Protein AF-A0A645F689-F1 (afdb_monomer_lite)

Foldseek 3Di:
DPDPPDDPQNVQVCCCPVVVFQFQRDDPQNLLQCCQLVVDPVPDDRVRSRVSLSVVDDSVCRSVVNVVSVVCSVPAVDPPPHVLVPDPCNVSGPNNVVVD

Organism: NCBI:txid1076179

Radius of gyration: 14.36 Å; chains: 1; bounding box: 40×28×39 Å

Sequence (100 aa):
MSLAGVGNKTANVIRAEVFKIPEIPVDTHIERISKRLALVRKECNVGEIEKQLKKMIPDDIKIRTHHQMIRFGRYICKAKNPQCKDCQLKLICSFYKKSI

pLDDT: mean 89.03, std 6.75, range [55.59, 94.88]

Secondary structure (DSSP, 8-state):
--STT--HHHHHHHHHHTT--------HHHHHHHHHTTSS-TT--HHHHHHHHHHHS-TTTHHHHHHHHHHHHHHTS-SSS---TT-TTTTT-HHHHT--

Structure (mmCIF, N/CA/C/O backbone):
data_AF-A0A645F689-F1
#
_entry.id   AF-A0A645F689-F1
#
loop_
_atom_site.group_PDB
_atom_site.id
_atom_site.type_symbol
_atom_site.label_atom_id
_atom_site.label_alt_id
_atom_site.label_comp_id
_atom_site.label_asym_id
_atom_site.label_entity_id
_atom_site.label_seq_id
_atom_site.pdbx_PDB_ins_code
_atom_site.Cartn_x
_atom_site.Cartn_y
_atom_site.Cartn_z
_atom_site.occupancy
_atom_site.B_iso_or_equiv
_atom_site.auth_seq_id
_atom_site.auth_comp_id
_atom_site.auth_asym_id
_atom_site.auth_atom_id
_atom_site.pdbx_PDB_model_num
ATOM 1 N N . MET A 1 1 ? 21.062 6.834 -9.162 1.00 55.59 1 MET A N 1
ATOM 2 C CA . MET A 1 1 ? 20.030 7.759 -9.677 1.00 55.59 1 MET A CA 1
ATOM 3 C C . MET A 1 1 ? 20.717 9.039 -10.097 1.00 55.59 1 MET A C 1
ATOM 5 O O . MET A 1 1 ? 21.474 9.557 -9.292 1.00 55.59 1 MET A O 1
ATOM 9 N N . SER A 1 2 ? 20.529 9.476 -11.342 1.00 79.44 2 SER A N 1
ATOM 10 C CA . SER A 1 2 ? 21.330 10.536 -11.980 1.00 79.44 2 SER A CA 1
ATOM 11 C C . SER A 1 2 ? 20.543 11.807 -12.329 1.00 79.44 2 SER A C 1
ATOM 13 O O . SER A 1 2 ? 21.156 12.824 -12.630 1.00 79.44 2 SER A O 1
ATOM 15 N N . LEU A 1 3 ? 19.205 11.776 -12.285 1.00 80.62 3 LEU A N 1
ATOM 16 C CA . LEU A 1 3 ? 18.350 12.914 -12.644 1.00 80.62 3 LEU A CA 1
ATOM 17 C C . LEU A 1 3 ? 17.987 13.748 -11.408 1.00 80.62 3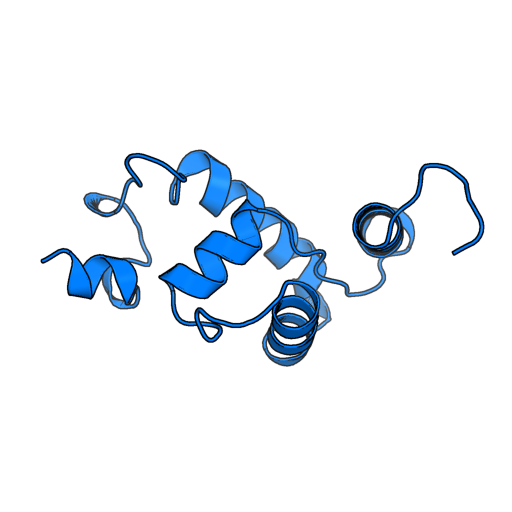 LEU A C 1
ATOM 19 O O . LEU A 1 3 ? 17.394 13.231 -10.457 1.00 80.62 3 LEU A O 1
ATOM 23 N N . ALA A 1 4 ? 18.302 15.045 -11.436 1.00 80.38 4 ALA A N 1
ATOM 24 C CA . ALA A 1 4 ? 17.921 15.980 -10.381 1.00 80.38 4 ALA A CA 1
ATOM 25 C C . ALA A 1 4 ? 16.386 16.067 -10.260 1.00 80.38 4 ALA A C 1
ATOM 27 O O . ALA A 1 4 ? 15.682 16.214 -11.256 1.00 80.38 4 ALA A O 1
ATOM 28 N N . GLY A 1 5 ? 15.860 15.940 -9.037 1.00 80.75 5 GLY A N 1
ATOM 29 C CA . GLY A 1 5 ? 14.415 15.945 -8.761 1.00 80.75 5 GLY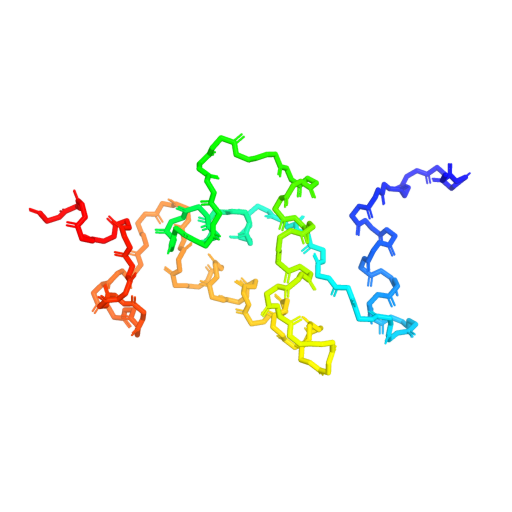 A CA 1
ATOM 30 C C . GLY A 1 5 ? 13.717 14.579 -8.860 1.00 80.75 5 GLY A C 1
ATOM 31 O O . GLY A 1 5 ? 12.549 14.467 -8.489 1.00 80.75 5 GLY A O 1
ATOM 32 N N . VAL A 1 6 ? 14.415 13.516 -9.284 1.00 84.25 6 VAL A N 1
ATOM 33 C CA . VAL A 1 6 ? 13.852 12.158 -9.373 1.00 84.25 6 VAL A CA 1
ATOM 34 C C . VAL A 1 6 ? 14.391 11.283 -8.241 1.00 84.25 6 VAL A C 1
ATOM 36 O O . VAL A 1 6 ? 15.509 10.778 -8.296 1.00 84.25 6 VAL A O 1
ATOM 39 N N . GLY A 1 7 ? 13.570 11.076 -7.209 1.00 82.88 7 GLY A N 1
ATOM 40 C CA . GLY A 1 7 ? 13.861 10.123 -6.134 1.00 82.88 7 GLY A CA 1
ATOM 41 C C . GLY A 1 7 ? 13.424 8.685 -6.449 1.00 82.88 7 GLY A C 1
ATOM 42 O O . GLY A 1 7 ? 12.728 8.432 -7.436 1.00 82.88 7 GLY A O 1
ATOM 43 N N . ASN A 1 8 ? 13.755 7.754 -5.542 1.00 79.19 8 ASN A N 1
ATOM 44 C CA . ASN A 1 8 ? 13.390 6.324 -5.605 1.00 79.19 8 ASN A CA 1
ATOM 45 C C . ASN A 1 8 ? 11.916 6.088 -5.951 1.00 79.19 8 ASN A C 1
ATOM 47 O O . ASN A 1 8 ? 11.599 5.321 -6.856 1.00 79.19 8 ASN A O 1
ATOM 51 N N . LYS A 1 9 ? 11.011 6.820 -5.297 1.00 76.62 9 LYS A N 1
ATOM 52 C CA . LYS A 1 9 ? 9.572 6.709 -5.550 1.00 76.62 9 LYS A CA 1
ATOM 53 C C . LYS A 1 9 ? 9.204 7.086 -6.987 1.00 76.62 9 LYS A C 1
ATOM 55 O O . LYS A 1 9 ? 8.498 6.333 -7.648 1.00 76.62 9 LYS A O 1
ATOM 60 N N . THR A 1 10 ? 9.667 8.243 -7.461 1.00 82.50 10 THR A N 1
ATOM 61 C CA . THR A 1 10 ? 9.331 8.755 -8.797 1.00 82.50 10 THR A CA 1
ATOM 62 C C . THR A 1 10 ? 9.851 7.822 -9.886 1.00 82.50 10 THR A C 1
ATOM 64 O O . THR A 1 10 ? 9.114 7.508 -10.816 1.00 82.50 10 THR A O 1
ATOM 67 N N . ALA A 1 11 ? 11.076 7.306 -9.742 1.00 84.62 11 ALA A N 1
ATOM 68 C CA . ALA A 1 11 ? 11.614 6.340 -10.695 1.00 84.62 11 ALA A CA 1
ATOM 69 C C . ALA A 1 11 ? 10.801 5.038 -10.717 1.00 84.62 11 ALA A C 1
ATOM 71 O O . ALA A 1 11 ? 10.475 4.547 -11.794 1.00 84.62 11 ALA A O 1
ATOM 72 N N . ASN A 1 12 ? 10.426 4.507 -9.549 1.00 81.56 12 ASN A N 1
ATOM 73 C CA . ASN A 1 12 ? 9.655 3.266 -9.468 1.00 81.56 12 ASN A CA 1
ATOM 74 C C . ASN A 1 12 ? 8.243 3.433 -10.054 1.00 81.56 12 ASN A C 1
ATOM 76 O O . ASN A 1 12 ? 7.740 2.526 -10.711 1.00 81.56 12 ASN A O 1
ATOM 80 N N . VAL A 1 13 ? 7.620 4.608 -9.895 1.00 82.94 13 VAL A N 1
ATOM 81 C CA . VAL A 1 13 ? 6.338 4.925 -10.551 1.00 82.94 13 VAL A CA 1
ATOM 82 C C . VAL A 1 13 ? 6.483 4.919 -12.073 1.00 82.94 13 VAL A C 1
ATOM 84 O O . VAL A 1 13 ? 5.673 4.299 -12.751 1.00 82.94 13 VAL A O 1
ATOM 87 N N . ILE A 1 14 ? 7.526 5.546 -12.625 1.00 86.44 14 ILE A N 1
ATOM 88 C CA . ILE A 1 14 ? 7.761 5.546 -14.079 1.00 86.44 14 ILE A CA 1
ATOM 89 C C . ILE A 1 14 ? 8.025 4.121 -14.587 1.00 86.44 14 ILE A C 1
ATOM 91 O O . ILE A 1 14 ? 7.484 3.716 -15.615 1.00 86.44 14 ILE A O 1
ATOM 95 N N . ARG A 1 15 ? 8.821 3.333 -13.855 1.00 84.62 15 ARG A N 1
ATOM 96 C CA . ARG A 1 15 ? 9.102 1.927 -14.185 1.00 84.62 15 ARG A CA 1
ATOM 97 C C . ARG A 1 15 ? 7.831 1.081 -14.219 1.00 84.62 15 ARG A C 1
ATOM 99 O O . ARG A 1 15 ? 7.666 0.293 -15.146 1.00 84.62 15 ARG A O 1
ATOM 106 N N . ALA A 1 16 ? 6.929 1.280 -13.264 1.00 83.31 16 ALA A N 1
ATOM 107 C CA . ALA A 1 16 ? 5.643 0.596 -13.228 1.00 83.31 16 ALA A CA 1
ATOM 108 C C . ALA A 1 16 ? 4.694 1.063 -14.343 1.00 83.31 16 ALA A C 1
ATOM 110 O O . ALA A 1 16 ? 4.195 0.252 -15.119 1.00 83.31 16 ALA A O 1
ATOM 111 N N . GLU A 1 17 ? 4.460 2.369 -14.464 1.00 85.94 17 GLU A N 1
ATOM 112 C CA . GLU A 1 17 ? 3.409 2.895 -15.340 1.00 85.94 17 GLU A CA 1
ATOM 113 C C . GLU A 1 17 ? 3.805 2.937 -16.813 1.00 85.94 17 GLU A C 1
ATOM 115 O O . GLU A 1 17 ? 3.004 2.560 -17.671 1.00 85.94 17 GLU A O 1
ATOM 120 N N . VAL A 1 18 ? 5.030 3.371 -17.112 1.00 87.75 18 VAL A N 1
ATOM 121 C CA . VAL A 1 18 ? 5.505 3.560 -18.489 1.00 87.75 18 VAL A CA 1
ATOM 122 C C . VAL A 1 18 ? 6.130 2.275 -19.014 1.00 87.75 18 VAL A C 1
ATOM 124 O O . VAL A 1 18 ? 5.755 1.799 -20.080 1.00 87.75 18 VAL A O 1
ATOM 127 N N . PHE A 1 19 ? 7.042 1.678 -18.243 1.00 87.69 19 PHE A N 1
ATOM 128 C CA . PHE A 1 19 ? 7.802 0.500 -18.677 1.00 87.69 19 PHE A CA 1
ATOM 129 C C . PHE A 1 19 ? 7.147 -0.838 -18.313 1.00 87.69 19 PHE A C 1
ATOM 131 O O . PHE A 1 19 ? 7.692 -1.886 -18.646 1.00 87.69 19 PHE A O 1
ATOM 138 N N . LYS A 1 20 ? 5.991 -0.816 -17.631 1.00 85.62 20 LYS A N 1
ATOM 139 C CA . LYS A 1 20 ? 5.237 -2.012 -17.210 1.00 85.62 20 LYS A CA 1
ATOM 140 C C . LYS A 1 20 ? 6.068 -3.016 -16.404 1.00 85.62 20 LYS A C 1
ATOM 142 O O . LYS A 1 20 ? 5.779 -4.209 -16.392 1.00 85.62 20 LYS A O 1
ATOM 147 N N . ILE A 1 21 ? 7.079 -2.526 -15.691 1.00 87.62 21 ILE A N 1
ATOM 148 C CA . ILE A 1 21 ? 7.894 -3.340 -14.792 1.00 87.62 21 ILE A CA 1
ATOM 149 C C . ILE A 1 21 ? 7.068 -3.608 -13.525 1.00 87.62 21 ILE A C 1
ATOM 151 O O . ILE A 1 21 ? 6.525 -2.660 -12.955 1.00 87.62 21 ILE A O 1
ATOM 155 N N . PRO A 1 22 ? 6.971 -4.862 -13.051 1.00 86.31 22 PRO A N 1
ATOM 156 C CA . PRO A 1 22 ? 6.121 -5.236 -11.923 1.00 86.31 22 PRO A CA 1
ATOM 157 C C . PRO A 1 22 ? 6.689 -4.715 -10.591 1.00 86.31 22 PRO A C 1
ATOM 159 O O . PRO A 1 22 ? 7.329 -5.423 -9.809 1.00 86.31 22 PRO A O 1
ATOM 162 N N . GLU A 1 23 ? 6.450 -3.435 -10.318 1.00 85.94 23 GLU A N 1
ATOM 163 C CA . GLU A 1 23 ? 6.840 -2.749 -9.090 1.00 85.94 23 GLU A CA 1
ATOM 164 C C . GLU A 1 23 ? 5.621 -2.277 -8.294 1.00 85.94 23 GLU A C 1
ATOM 166 O O . GLU A 1 23 ? 4.547 -2.033 -8.839 1.00 85.94 23 GLU A O 1
ATOM 171 N N . ILE A 1 24 ? 5.802 -2.129 -6.979 1.00 88.50 24 ILE A N 1
ATOM 172 C CA . ILE A 1 24 ? 4.805 -1.538 -6.086 1.00 88.50 24 ILE A CA 1
ATOM 173 C C . ILE A 1 24 ? 5.445 -0.387 -5.303 1.00 88.50 24 ILE A C 1
ATOM 175 O O . ILE A 1 24 ? 5.970 -0.589 -4.209 1.00 88.50 24 ILE A O 1
ATOM 179 N N . PRO A 1 25 ? 5.454 0.833 -5.866 1.00 87.56 25 PRO A N 1
ATOM 180 C CA . PRO A 1 25 ? 5.968 1.998 -5.161 1.00 87.56 25 PRO A CA 1
ATOM 181 C C . PRO A 1 25 ? 5.202 2.199 -3.852 1.00 87.56 25 PRO A C 1
ATOM 183 O O . PRO A 1 25 ? 3.972 2.236 -3.845 1.00 87.56 25 PRO A O 1
ATOM 186 N N . VAL A 1 26 ? 5.910 2.335 -2.735 1.00 89.44 26 VAL A N 1
ATOM 187 C CA . VAL A 1 26 ? 5.271 2.577 -1.438 1.00 89.44 26 VAL A CA 1
ATOM 188 C C . VAL A 1 26 ? 5.101 4.081 -1.231 1.00 89.44 26 VAL A C 1
ATOM 190 O O . VAL A 1 26 ? 6.051 4.859 -1.317 1.00 89.44 26 VAL A O 1
ATOM 193 N N . ASP A 1 27 ? 3.869 4.504 -0.963 1.00 88.44 27 ASP A N 1
ATOM 194 C CA . ASP A 1 27 ? 3.529 5.863 -0.550 1.00 88.44 27 ASP A CA 1
ATOM 195 C C . ASP A 1 27 ? 2.954 5.883 0.878 1.00 88.44 27 ASP A C 1
ATOM 197 O O . ASP A 1 27 ? 2.849 4.855 1.549 1.00 88.44 27 ASP A O 1
ATOM 201 N N . THR A 1 28 ? 2.539 7.061 1.348 1.00 91.44 28 THR A N 1
ATOM 202 C CA . THR A 1 28 ? 1.980 7.230 2.699 1.00 91.44 28 THR A CA 1
ATOM 203 C C . THR A 1 28 ? 0.643 6.505 2.896 1.00 91.44 28 THR A C 1
ATOM 205 O O . THR A 1 28 ? 0.227 6.262 4.032 1.00 91.44 28 THR A O 1
ATOM 208 N N . HIS A 1 29 ? -0.075 6.174 1.818 1.00 93.81 29 HIS A N 1
ATOM 209 C CA . HIS A 1 29 ? -1.300 5.384 1.878 1.00 93.81 29 HIS A CA 1
ATOM 210 C C . HIS A 1 29 ? -0.971 3.900 2.033 1.00 93.81 29 HIS A C 1
ATOM 212 O O . HIS A 1 29 ? -1.463 3.269 2.969 1.00 93.81 29 HIS A O 1
ATOM 218 N N . ILE A 1 30 ? -0.114 3.369 1.163 1.00 93.62 30 ILE A N 1
ATOM 219 C CA . ILE A 1 30 ? 0.313 1.969 1.141 1.00 93.62 30 ILE A CA 1
ATOM 220 C C . ILE A 1 30 ? 1.046 1.616 2.430 1.00 93.62 30 ILE A C 1
ATOM 222 O O . ILE A 1 30 ? 0.732 0.590 3.033 1.00 93.62 30 ILE A O 1
ATOM 226 N N . GLU A 1 31 ? 1.945 2.476 2.911 1.00 94.81 31 GLU A N 1
ATOM 227 C CA . GLU A 1 31 ? 2.625 2.285 4.194 1.00 94.81 31 GLU A CA 1
ATOM 228 C C . GLU A 1 31 ? 1.609 2.146 5.337 1.00 94.81 31 GLU A C 1
ATOM 230 O O . GLU A 1 31 ? 1.627 1.171 6.094 1.00 94.81 31 GLU A O 1
ATOM 235 N N . ARG A 1 32 ? 0.669 3.093 5.437 1.00 94.69 32 ARG A N 1
ATOM 236 C CA . ARG A 1 32 ? -0.359 3.093 6.483 1.00 94.69 32 ARG A CA 1
ATOM 237 C C . ARG A 1 32 ? -1.241 1.850 6.419 1.00 94.69 32 ARG A C 1
ATOM 239 O O . ARG A 1 32 ? -1.517 1.253 7.457 1.00 94.69 32 ARG A O 1
ATOM 246 N N . ILE A 1 33 ? -1.709 1.478 5.228 1.00 94.88 33 ILE A N 1
ATOM 247 C CA . ILE A 1 33 ? -2.543 0.286 5.029 1.00 94.88 33 ILE A CA 1
ATOM 248 C C . ILE A 1 33 ? -1.777 -0.960 5.457 1.00 94.88 33 ILE A C 1
ATOM 250 O O . ILE A 1 33 ? -2.307 -1.748 6.237 1.00 94.88 33 ILE A O 1
ATOM 254 N N . SER A 1 34 ? -0.531 -1.103 5.004 1.00 94.88 34 SER A N 1
ATOM 255 C CA . SER A 1 34 ? 0.302 -2.274 5.286 1.00 94.88 34 SER A CA 1
ATOM 256 C C . SER A 1 34 ? 0.511 -2.456 6.788 1.00 94.88 34 SER A C 1
ATOM 258 O O . SER A 1 34 ? 0.334 -3.558 7.305 1.00 94.88 34 SER A O 1
ATOM 260 N N . LYS A 1 35 ? 0.781 -1.362 7.512 1.00 94.00 35 LYS A N 1
ATOM 261 C CA . LYS A 1 35 ? 0.922 -1.377 8.976 1.00 94.00 35 LYS A CA 1
ATOM 262 C C . LYS A 1 35 ? -0.409 -1.639 9.699 1.00 94.00 35 LYS A C 1
ATOM 264 O O . LYS A 1 35 ? -0.432 -2.361 10.692 1.00 94.00 35 LYS A O 1
ATOM 269 N N . ARG A 1 36 ? -1.536 -1.086 9.226 1.00 93.56 36 ARG A N 1
ATOM 270 C CA . ARG A 1 36 ? -2.867 -1.270 9.854 1.00 93.56 36 ARG A CA 1
ATOM 271 C C . ARG A 1 36 ? -3.444 -2.671 9.661 1.00 93.56 36 ARG A C 1
ATOM 273 O O . ARG A 1 36 ? -4.033 -3.218 10.592 1.00 93.56 36 ARG A O 1
ATOM 280 N N . LEU A 1 37 ? -3.277 -3.239 8.470 1.00 92.56 37 LEU A N 1
ATOM 281 C CA . LEU A 1 37 ? -3.693 -4.605 8.152 1.00 92.56 37 LEU A CA 1
ATOM 282 C C . LEU A 1 37 ? -2.714 -5.659 8.689 1.00 92.56 37 LEU A C 1
ATOM 284 O O . LEU A 1 37 ? -2.990 -6.844 8.559 1.00 92.56 37 LEU A O 1
ATOM 288 N N . ALA A 1 38 ? -1.606 -5.239 9.312 1.00 92.88 38 ALA A N 1
ATOM 289 C CA . ALA A 1 38 ? -0.535 -6.118 9.777 1.00 92.88 38 ALA A CA 1
ATOM 290 C C . ALA A 1 38 ? 0.066 -6.995 8.659 1.00 92.88 38 ALA A C 1
ATOM 292 O O . ALA A 1 38 ? 0.500 -8.113 8.915 1.00 92.88 38 ALA A O 1
ATOM 293 N N . LEU A 1 39 ? 0.120 -6.471 7.427 1.00 91.12 39 LEU A N 1
ATOM 294 C CA . LEU A 1 39 ? 0.860 -7.098 6.322 1.00 91.12 39 LEU A CA 1
ATOM 295 C C . LEU A 1 39 ? 2.371 -7.040 6.569 1.00 91.12 39 LEU A C 1
ATOM 297 O O . LEU A 1 39 ? 3.119 -7.898 6.123 1.00 91.12 39 LEU A O 1
ATOM 301 N N . VAL A 1 40 ? 2.807 -6.004 7.282 1.00 93.75 40 VAL A N 1
ATOM 302 C CA . VAL A 1 40 ? 4.201 -5.736 7.640 1.00 93.75 40 VAL A CA 1
ATOM 303 C C . VAL A 1 40 ? 4.273 -5.345 9.114 1.00 93.75 40 VAL A C 1
ATOM 305 O O . VAL A 1 40 ? 3.272 -4.921 9.707 1.00 93.75 40 VAL A O 1
ATOM 308 N N . ARG A 1 41 ? 5.461 -5.457 9.716 1.00 91.31 41 ARG A N 1
ATOM 309 C CA . ARG A 1 41 ? 5.692 -4.996 11.094 1.00 91.31 41 ARG A CA 1
ATOM 310 C C . ARG A 1 41 ? 5.583 -3.469 11.169 1.00 91.31 41 ARG A C 1
ATOM 312 O O . ARG A 1 41 ? 5.851 -2.768 10.191 1.00 91.31 41 ARG A O 1
ATOM 319 N N . LYS A 1 42 ? 5.168 -2.931 12.319 1.00 89.88 42 LYS A N 1
ATOM 320 C CA . LYS A 1 42 ? 4.929 -1.481 12.470 1.00 89.88 42 LYS A CA 1
ATOM 321 C C . LYS A 1 42 ? 6.221 -0.670 12.368 1.00 89.88 42 LYS A C 1
ATOM 323 O O . LYS A 1 42 ? 6.185 0.474 11.916 1.00 89.88 42 LYS A O 1
ATOM 328 N N . GLU A 1 43 ? 7.328 -1.290 12.750 1.00 91.75 43 GLU A N 1
ATOM 329 C CA . GLU A 1 43 ? 8.679 -0.739 12.800 1.00 91.75 43 GLU A CA 1
ATOM 330 C C . GLU A 1 43 ? 9.349 -0.730 11.420 1.00 91.75 43 GLU A C 1
ATOM 332 O O . GLU A 1 43 ? 10.365 -0.064 11.244 1.00 91.75 43 GLU A O 1
ATOM 337 N N . CYS A 1 44 ? 8.780 -1.432 10.428 1.00 91.12 44 CYS A N 1
ATOM 338 C CA . CYS A 1 44 ? 9.370 -1.504 9.098 1.00 91.12 44 CYS A CA 1
ATOM 339 C C . CYS A 1 44 ? 9.446 -0.125 8.433 1.00 91.12 44 CYS A C 1
ATOM 341 O O . CYS A 1 44 ? 8.478 0.652 8.423 1.00 91.12 44 CYS A O 1
ATOM 343 N N . ASN A 1 45 ? 10.606 0.141 7.832 1.00 92.81 45 ASN A N 1
ATOM 344 C CA . ASN A 1 45 ? 10.833 1.309 6.987 1.00 92.81 45 ASN A CA 1
ATOM 345 C C . ASN A 1 45 ? 10.251 1.097 5.576 1.00 92.81 45 ASN A C 1
ATOM 347 O O . ASN A 1 45 ? 9.885 -0.011 5.186 1.00 92.81 45 ASN A O 1
ATOM 351 N N . VAL A 1 46 ? 10.179 2.168 4.784 1.00 89.94 46 VAL A N 1
ATOM 352 C CA . VAL A 1 46 ? 9.581 2.147 3.436 1.00 89.94 46 VAL A CA 1
ATOM 353 C C . VAL A 1 46 ? 10.226 1.094 2.521 1.00 89.94 46 VAL A C 1
ATOM 355 O O . VAL A 1 46 ? 9.511 0.389 1.812 1.00 89.94 46 VAL A O 1
ATOM 358 N N . GLY A 1 47 ? 11.554 0.941 2.567 1.00 89.81 47 GLY A N 1
ATOM 359 C CA . GLY A 1 47 ? 12.275 -0.028 1.735 1.00 89.81 47 GLY A CA 1
ATOM 360 C C . GLY A 1 47 ? 11.988 -1.483 2.119 1.00 89.81 47 GLY A C 1
ATOM 361 O O . GLY A 1 47 ? 11.820 -2.341 1.253 1.00 89.81 47 GLY A O 1
ATOM 362 N N . GLU A 1 48 ? 11.869 -1.767 3.415 1.00 92.75 48 GLU A N 1
ATOM 363 C CA . GLU A 1 48 ? 11.470 -3.082 3.922 1.00 92.75 48 GLU A CA 1
ATOM 364 C C . GLU A 1 48 ? 10.035 -3.429 3.533 1.00 92.75 48 GLU A C 1
ATOM 366 O O . GLU A 1 48 ? 9.773 -4.553 3.103 1.00 92.75 48 GLU A O 1
ATOM 371 N N . ILE A 1 49 ? 9.123 -2.459 3.634 1.00 93.19 49 ILE A N 1
ATOM 372 C CA . ILE A 1 49 ? 7.724 -2.625 3.226 1.00 93.19 49 ILE A CA 1
ATOM 373 C C . ILE A 1 49 ? 7.654 -2.927 1.732 1.00 93.19 49 ILE A C 1
ATOM 375 O O . ILE A 1 49 ? 6.992 -3.883 1.338 1.00 93.19 49 ILE A O 1
ATOM 379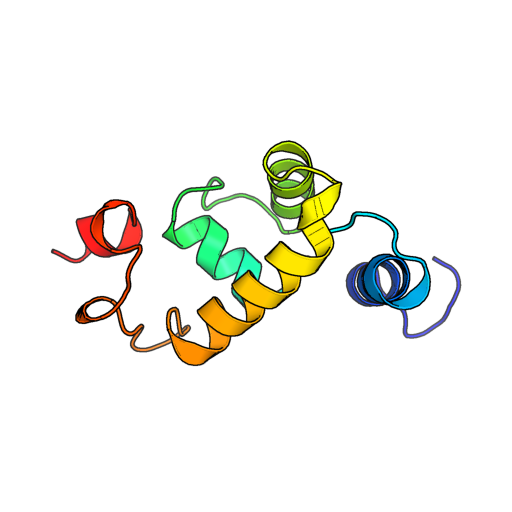 N N . GLU A 1 50 ? 8.377 -2.172 0.902 1.00 91.31 50 GLU A N 1
ATOM 380 C CA . GLU A 1 50 ? 8.426 -2.411 -0.541 1.00 91.31 50 GLU A CA 1
ATOM 381 C C . GLU A 1 50 ? 8.936 -3.823 -0.854 1.00 91.31 50 GLU A C 1
ATOM 383 O O . GLU A 1 50 ? 8.322 -4.550 -1.635 1.00 91.31 50 GLU A O 1
ATOM 388 N N . LYS A 1 51 ? 10.019 -4.256 -0.197 1.00 91.75 51 LYS A N 1
ATOM 389 C CA . LYS A 1 51 ? 10.589 -5.598 -0.378 1.00 91.75 51 LYS A CA 1
ATOM 390 C C . LYS A 1 51 ? 9.620 -6.705 0.044 1.00 91.75 51 LYS A C 1
ATOM 392 O O . LYS A 1 51 ? 9.554 -7.731 -0.629 1.00 91.75 51 LYS A O 1
ATOM 397 N N . GLN A 1 52 ? 8.887 -6.524 1.141 1.00 93.75 52 GLN A N 1
ATOM 398 C CA . GLN A 1 52 ? 7.906 -7.505 1.614 1.00 93.75 52 GLN A CA 1
ATOM 399 C C . GLN A 1 52 ? 6.691 -7.569 0.683 1.00 93.75 52 GLN A C 1
ATOM 401 O O . GLN A 1 52 ? 6.326 -8.656 0.240 1.00 93.75 52 GLN A O 1
ATOM 406 N N . LEU A 1 53 ? 6.128 -6.423 0.292 1.00 92.19 53 LEU A N 1
ATOM 407 C CA . LEU A 1 53 ? 4.996 -6.368 -0.635 1.00 92.19 53 LEU A CA 1
ATOM 408 C C . LEU A 1 53 ? 5.352 -6.942 -2.012 1.00 92.19 53 LEU A C 1
ATOM 410 O O . LEU A 1 53 ? 4.566 -7.705 -2.570 1.00 92.19 53 LEU A O 1
ATOM 414 N N . LYS A 1 54 ? 6.560 -6.665 -2.530 1.00 91.06 54 LYS A N 1
ATOM 415 C CA . LYS A 1 54 ? 7.061 -7.264 -3.780 1.00 91.06 54 LYS A CA 1
ATOM 416 C C . LYS A 1 54 ? 7.145 -8.795 -3.719 1.00 91.06 54 LYS A C 1
ATOM 418 O O . LYS A 1 54 ? 7.081 -9.415 -4.773 1.00 91.06 54 LYS A O 1
ATOM 423 N N . LYS A 1 55 ? 7.312 -9.396 -2.535 1.00 92.56 55 LYS A N 1
ATOM 424 C CA . LYS A 1 55 ? 7.326 -10.859 -2.353 1.00 92.56 55 LYS A CA 1
ATOM 425 C C . LYS A 1 55 ? 5.932 -11.454 -2.154 1.00 92.56 55 LYS A C 1
ATOM 427 O O . LYS A 1 55 ? 5.717 -12.599 -2.522 1.00 92.56 55 LYS A O 1
ATOM 432 N N . MET A 1 56 ? 5.018 -10.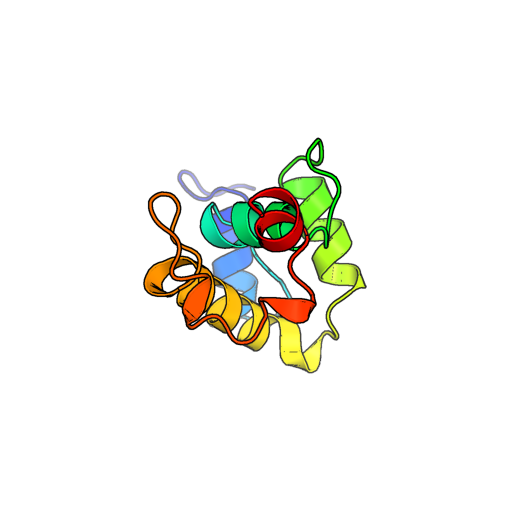707 -1.536 1.00 92.19 56 MET A N 1
ATOM 433 C CA . MET A 1 56 ? 3.662 -11.179 -1.226 1.00 92.19 56 MET A CA 1
ATOM 434 C C . MET A 1 56 ? 2.714 -11.105 -2.424 1.00 92.19 56 MET A C 1
ATOM 436 O O . MET A 1 56 ? 1.796 -11.912 -2.524 1.00 92.19 56 MET A O 1
ATOM 440 N N . ILE A 1 57 ? 2.901 -10.115 -3.299 1.00 92.25 57 ILE A N 1
ATOM 441 C CA . ILE A 1 57 ? 1.995 -9.840 -4.415 1.00 92.25 57 ILE A CA 1
ATOM 442 C C . ILE A 1 57 ? 2.584 -10.441 -5.702 1.00 92.25 57 ILE A C 1
ATOM 444 O O . ILE A 1 57 ? 3.717 -10.093 -6.039 1.00 92.25 57 ILE A O 1
ATOM 448 N N . PRO A 1 58 ? 1.838 -11.292 -6.429 1.00 94.06 58 PRO A N 1
ATOM 449 C CA . PRO A 1 58 ? 2.232 -11.806 -7.742 1.00 94.06 58 PRO A CA 1
ATOM 450 C C . PRO A 1 58 ? 2.516 -10.699 -8.768 1.00 94.06 58 PRO A C 1
ATOM 452 O O . PRO A 1 58 ? 1.831 -9.673 -8.789 1.00 94.06 58 PRO A O 1
ATOM 455 N N . ASP A 1 59 ? 3.537 -10.896 -9.610 1.00 90.81 59 ASP A N 1
ATOM 456 C CA . ASP A 1 59 ? 4.044 -9.887 -10.556 1.00 90.81 59 ASP A CA 1
ATOM 457 C C . ASP A 1 59 ? 2.980 -9.365 -11.531 1.00 90.81 59 ASP A C 1
ATOM 459 O O . ASP A 1 59 ? 2.944 -8.167 -11.819 1.00 90.81 59 ASP A O 1
ATOM 463 N N . ASP A 1 60 ? 2.079 -10.236 -11.980 1.00 92.06 60 ASP A N 1
ATOM 464 C CA . ASP A 1 60 ? 1.002 -9.949 -12.930 1.00 92.06 60 ASP A CA 1
ATOM 465 C C . ASP A 1 60 ? -0.031 -8.948 -12.391 1.00 92.06 60 ASP A C 1
ATOM 467 O O . ASP A 1 60 ? -0.637 -8.199 -13.161 1.00 92.06 60 ASP A O 1
ATOM 471 N N . ILE A 1 61 ? -0.201 -8.876 -11.066 1.00 92.62 61 ILE A N 1
ATOM 472 C CA . ILE A 1 61 ? -1.168 -7.972 -10.436 1.00 92.62 61 ILE A CA 1
ATOM 473 C C . ILE A 1 61 ? -0.536 -6.784 -9.708 1.00 92.62 61 ILE A C 1
ATOM 475 O O . ILE A 1 61 ? -1.275 -5.882 -9.314 1.00 92.62 61 ILE A O 1
ATOM 479 N N . LYS A 1 62 ? 0.796 -6.701 -9.566 1.00 91.44 62 LYS A N 1
ATOM 480 C CA . LYS A 1 62 ? 1.473 -5.661 -8.754 1.00 91.44 62 LYS A CA 1
ATOM 481 C C . LYS A 1 62 ? 1.034 -4.232 -9.066 1.00 91.44 62 LYS A C 1
ATOM 483 O O . LYS A 1 62 ? 0.665 -3.494 -8.151 1.00 91.44 62 LYS A O 1
ATOM 488 N N . ILE A 1 63 ? 1.017 -3.856 -10.343 1.00 89.56 63 ILE A N 1
ATOM 489 C CA . ILE A 1 63 ? 0.650 -2.499 -10.785 1.00 89.56 63 ILE A CA 1
ATOM 490 C C . ILE A 1 63 ? -0.830 -2.214 -10.483 1.00 89.56 63 ILE A C 1
ATOM 492 O O . ILE A 1 63 ? -1.204 -1.142 -10.001 1.00 89.56 63 ILE A O 1
ATOM 496 N N . ARG A 1 64 ? -1.704 -3.201 -10.713 1.00 92.62 64 ARG A N 1
ATOM 497 C CA . ARG A 1 64 ? -3.132 -3.083 -10.399 1.00 92.62 64 ARG A CA 1
ATOM 498 C C . ARG A 1 64 ? -3.350 -2.953 -8.892 1.00 92.62 64 ARG A C 1
ATOM 500 O O . ARG A 1 64 ? -4.103 -2.080 -8.457 1.00 92.62 64 ARG A O 1
ATOM 507 N N . THR A 1 65 ? -2.676 -3.783 -8.101 1.00 93.31 65 THR A N 1
ATOM 508 C CA . THR A 1 65 ? -2.744 -3.760 -6.640 1.00 93.31 65 THR A CA 1
ATOM 509 C C . THR A 1 65 ? -2.234 -2.434 -6.086 1.00 93.31 65 THR A C 1
ATOM 511 O O . THR A 1 65 ? -2.887 -1.867 -5.213 1.00 93.31 65 THR A O 1
ATOM 514 N N . HIS A 1 66 ? -1.150 -1.875 -6.633 1.00 91.88 66 HIS A N 1
ATOM 515 C CA . HIS A 1 66 ? -0.642 -0.551 -6.263 1.00 91.88 66 HIS A CA 1
ATOM 516 C C . HIS A 1 66 ? -1.742 0.523 -6.342 1.00 91.88 66 HIS A C 1
ATOM 518 O O . HIS A 1 66 ? -2.054 1.188 -5.349 1.00 91.88 66 HIS A O 1
ATOM 524 N N . HIS A 1 67 ? -2.416 0.629 -7.490 1.00 92.00 67 HIS A N 1
ATOM 525 C CA . HIS A 1 67 ? -3.520 1.571 -7.678 1.00 92.00 67 HIS A CA 1
ATOM 526 C C . HIS A 1 67 ? -4.711 1.309 -6.752 1.00 92.00 67 HIS A C 1
ATOM 528 O O . HIS A 1 67 ? -5.307 2.249 -6.215 1.00 92.00 67 HIS A O 1
ATOM 534 N N . GLN A 1 68 ? -5.075 0.041 -6.554 1.00 93.62 68 GLN A N 1
ATOM 535 C CA . GLN A 1 68 ? -6.166 -0.341 -5.658 1.00 93.62 68 GLN A CA 1
ATOM 536 C C . GLN A 1 68 ? -5.864 0.053 -4.210 1.00 93.62 68 GLN A C 1
ATOM 538 O O . GLN A 1 68 ? -6.732 0.619 -3.544 1.00 93.62 68 GLN A O 1
ATOM 543 N N . MET A 1 69 ? -4.633 -0.163 -3.742 1.00 94.31 69 MET A N 1
ATOM 544 C CA . MET A 1 69 ? -4.207 0.235 -2.401 1.00 94.31 69 MET A CA 1
ATOM 545 C C . MET A 1 69 ? -4.235 1.756 -2.231 1.00 94.31 69 MET A C 1
ATOM 547 O O . MET A 1 69 ? -4.734 2.239 -1.214 1.00 94.31 69 MET A O 1
ATOM 551 N N . ILE A 1 70 ? -3.790 2.527 -3.230 1.00 9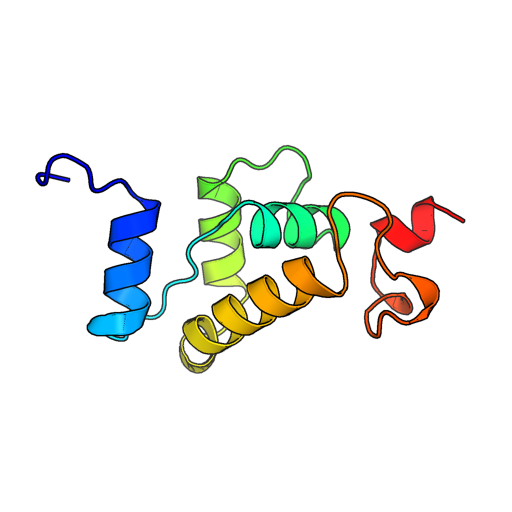4.06 70 ILE A N 1
ATOM 552 C CA . ILE A 1 70 ? -3.882 3.996 -3.197 1.00 94.06 70 ILE A CA 1
ATOM 553 C C . ILE A 1 70 ? -5.340 4.445 -3.073 1.00 94.06 70 ILE A C 1
ATOM 555 O O . ILE A 1 70 ? -5.667 5.242 -2.189 1.00 94.06 70 ILE A O 1
ATOM 559 N N . ARG A 1 71 ? -6.237 3.921 -3.920 1.00 94.38 71 ARG A N 1
ATOM 560 C CA . ARG A 1 71 ? -7.671 4.260 -3.876 1.00 94.38 71 ARG A CA 1
ATOM 561 C C . ARG A 1 71 ? -8.283 3.888 -2.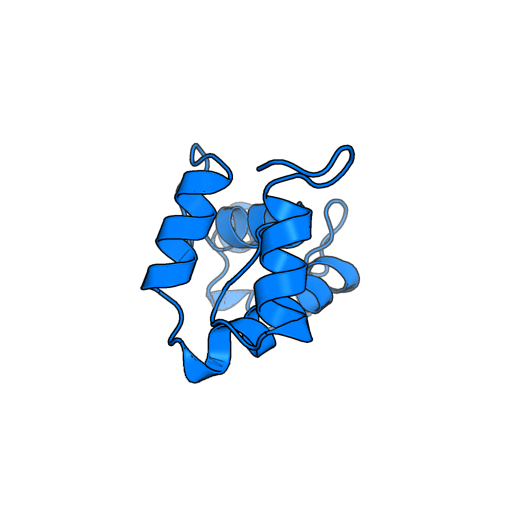527 1.00 94.38 71 ARG A C 1
ATOM 563 O O . ARG A 1 71 ? -8.944 4.717 -1.903 1.00 94.38 71 ARG A O 1
ATOM 570 N N . PHE A 1 72 ? -8.003 2.685 -2.036 1.00 94.75 72 PHE A N 1
ATOM 571 C CA . PHE A 1 72 ? -8.474 2.225 -0.734 1.00 94.75 72 PHE A CA 1
ATOM 572 C C . PHE A 1 72 ? -7.997 3.137 0.404 1.00 94.75 72 PHE A C 1
ATOM 574 O O . PHE A 1 72 ? -8.788 3.536 1.257 1.00 94.75 72 PHE A O 1
ATOM 581 N N . GLY A 1 73 ? -6.723 3.528 0.405 1.00 94.56 73 GLY A N 1
ATOM 582 C CA . GLY A 1 73 ? -6.146 4.391 1.436 1.00 94.56 73 GLY A CA 1
ATOM 583 C C . GLY A 1 73 ? -6.650 5.826 1.383 1.00 94.56 73 GLY A C 1
ATOM 584 O O . GLY A 1 73 ? -6.755 6.474 2.426 1.00 94.56 73 GLY A O 1
ATOM 585 N N . ARG A 1 74 ? -6.980 6.317 0.188 1.00 94.25 74 ARG A N 1
ATOM 586 C CA . ARG A 1 74 ? -7.511 7.663 -0.022 1.00 94.25 74 ARG A CA 1
ATOM 587 C C . ARG A 1 74 ? -8.975 7.783 0.394 1.00 94.25 74 ARG A C 1
ATOM 589 O O . ARG A 1 74 ? -9.333 8.763 1.043 1.00 94.25 74 ARG A O 1
ATOM 596 N N . TYR A 1 75 ? -9.806 6.802 0.046 1.00 93.94 75 TYR A N 1
ATOM 597 C CA . TYR A 1 75 ? -11.257 6.915 0.217 1.00 93.94 75 TYR A CA 1
ATOM 598 C C . TYR A 1 75 ? -11.803 6.167 1.435 1.00 93.94 75 TYR A C 1
ATOM 600 O O . TYR A 1 75 ? -12.707 6.689 2.075 1.00 93.94 75 TYR A O 1
ATOM 608 N N . ILE A 1 76 ? -11.230 5.018 1.813 1.00 94.38 76 ILE A N 1
ATOM 609 C CA . ILE A 1 76 ? -11.757 4.166 2.896 1.00 94.38 76 ILE A CA 1
ATOM 610 C C . ILE A 1 76 ? -10.838 4.211 4.123 1.00 94.38 76 ILE A C 1
ATOM 612 O O . ILE A 1 76 ? -11.220 4.683 5.197 1.00 94.38 76 ILE A O 1
ATOM 616 N N . CYS A 1 77 ? -9.582 3.780 3.975 1.00 94.69 77 CYS A N 1
ATOM 617 C CA . CYS A 1 77 ? -8.592 3.715 5.054 1.00 94.69 77 CYS A CA 1
ATOM 618 C C . CYS A 1 77 ? -7.836 5.048 5.223 1.00 94.69 77 CYS A C 1
ATOM 620 O O . CYS A 1 77 ? -6.600 5.126 5.155 1.00 94.69 77 CYS A O 1
ATOM 622 N N . LYS A 1 78 ? -8.604 6.119 5.449 1.00 94.38 78 LYS A N 1
ATOM 623 C CA . LYS A 1 78 ? -8.105 7.488 5.639 1.00 94.38 78 LYS A CA 1
ATOM 624 C C . LYS A 1 78 ? -7.184 7.594 6.858 1.00 94.38 78 LYS A C 1
ATOM 626 O O . LYS A 1 78 ? -7.275 6.802 7.798 1.00 94.38 78 LYS A O 1
ATOM 631 N N . ALA A 1 79 ? -6.272 8.569 6.846 1.00 91.56 79 ALA A N 1
ATOM 632 C CA . ALA A 1 79 ? -5.342 8.787 7.957 1.00 91.56 79 ALA A CA 1
ATOM 633 C C . ALA A 1 79 ? -6.095 9.118 9.256 1.00 91.56 79 ALA A C 1
ATOM 635 O O . ALA A 1 79 ? -5.906 8.432 10.260 1.00 91.56 79 ALA A O 1
ATOM 636 N N . LYS A 1 80 ? -7.011 10.090 9.181 1.00 90.62 80 LYS A N 1
ATOM 637 C CA . LYS A 1 80 ? -7.972 10.446 10.231 1.00 90.62 80 LYS A CA 1
ATOM 638 C C . LYS A 1 80 ? -9.344 9.859 9.885 1.00 90.62 80 LYS A C 1
ATOM 640 O O . LYS A 1 80 ? -9.695 9.834 8.707 1.00 90.62 80 LYS A O 1
ATOM 645 N N . ASN A 1 81 ? -10.088 9.402 10.893 1.00 89.62 81 ASN A N 1
ATOM 646 C CA . ASN A 1 81 ? -11.450 8.854 10.779 1.00 89.62 81 ASN A CA 1
ATOM 647 C C . ASN A 1 81 ? -11.632 7.855 9.612 1.00 89.62 81 ASN A C 1
ATOM 649 O O . ASN A 1 81 ? -12.370 8.138 8.664 1.00 89.62 81 ASN A O 1
ATOM 653 N N . PRO A 1 82 ? -10.938 6.697 9.631 1.00 93.50 82 PRO A N 1
ATOM 654 C CA . PRO A 1 82 ? -11.134 5.663 8.618 1.00 93.50 82 PRO A CA 1
ATOM 655 C C . PRO A 1 82 ? -12.567 5.110 8.656 1.00 93.50 82 PRO A C 1
ATOM 657 O O . PRO A 1 82 ? -13.143 4.928 9.729 1.00 93.50 82 PRO A O 1
ATOM 660 N N . GLN A 1 83 ? -13.122 4.776 7.489 1.00 93.75 83 GLN A N 1
ATOM 661 C CA . GLN A 1 83 ? -14.470 4.206 7.353 1.00 93.75 83 GLN A CA 1
ATOM 662 C C . GLN A 1 83 ? -14.478 2.704 7.687 1.00 93.75 83 GLN A C 1
ATOM 664 O O . GLN A 1 83 ? -14.783 1.859 6.853 1.00 93.75 83 GLN A O 1
ATOM 669 N N . CYS A 1 84 ? -14.086 2.345 8.914 1.00 91.62 84 CYS A N 1
ATOM 670 C CA . CYS A 1 84 ? -13.932 0.945 9.322 1.00 91.62 84 CYS A CA 1
ATOM 671 C C . CYS A 1 84 ? -15.256 0.164 9.354 1.00 91.62 84 CYS A C 1
ATOM 673 O O . CYS A 1 84 ? -15.241 -1.039 9.104 1.00 91.62 84 CYS A O 1
ATOM 675 N N . LYS A 1 85 ? -16.387 0.827 9.637 1.00 88.25 85 LYS A N 1
ATOM 676 C CA . LYS A 1 85 ? -17.716 0.186 9.704 1.00 88.25 85 LYS A CA 1
ATOM 677 C C . LYS A 1 85 ? -18.121 -0.435 8.359 1.00 88.25 85 LYS A C 1
ATOM 679 O O . LYS A 1 85 ? -18.543 -1.596 8.325 1.00 88.25 85 LYS A O 1
ATOM 684 N N . ASP A 1 86 ? -17.864 0.306 7.282 1.00 88.25 86 ASP A N 1
ATOM 685 C CA . ASP A 1 86 ? -18.191 -0.054 5.894 1.00 88.25 86 ASP A CA 1
ATOM 686 C C . ASP A 1 86 ? -17.014 -0.724 5.163 1.00 88.25 86 ASP A C 1
ATOM 688 O O . ASP A 1 86 ? -17.089 -1.058 3.981 1.00 88.25 86 ASP A O 1
ATOM 692 N N . CYS A 1 87 ? -15.891 -0.929 5.855 1.00 92.50 87 CYS A N 1
ATOM 693 C CA . CYS A 1 87 ? -14.704 -1.532 5.271 1.00 92.50 87 CYS A CA 1
ATOM 694 C C . CYS A 1 87 ? -14.898 -3.042 5.083 1.00 92.50 87 CYS A C 1
ATOM 696 O O . CYS A 1 87 ? -15.059 -3.789 6.048 1.00 92.50 87 CYS A O 1
ATOM 698 N N . GLN A 1 88 ? -14.764 -3.509 3.843 1.00 89.81 88 GLN A N 1
ATOM 699 C CA . GLN A 1 88 ? -14.841 -4.934 3.494 1.00 89.81 88 GLN A CA 1
ATOM 700 C C . GLN A 1 88 ? -13.734 -5.772 4.159 1.00 89.81 88 GLN A C 1
ATOM 702 O O . GLN A 1 88 ? -13.911 -6.957 4.413 1.00 89.81 88 GLN A O 1
ATOM 707 N N . LEU A 1 89 ? -12.606 -5.146 4.511 1.00 90.06 89 LEU A N 1
ATOM 708 C CA . LEU A 1 89 ? -11.473 -5.809 5.161 1.00 90.06 89 LEU A CA 1
ATOM 709 C C . LEU A 1 89 ? -11.554 -5.781 6.697 1.00 90.06 89 LEU A C 1
ATOM 711 O O . LEU A 1 89 ? -10.603 -6.189 7.363 1.00 90.06 89 LEU A O 1
ATOM 715 N N . LYS A 1 90 ? -12.656 -5.300 7.294 1.00 90.38 90 LYS A N 1
ATOM 716 C CA . LYS A 1 90 ? -12.768 -5.129 8.755 1.00 90.38 90 LYS A CA 1
ATOM 717 C C . LYS A 1 90 ? -12.532 -6.422 9.541 1.00 90.38 90 LYS A C 1
ATOM 719 O O . LYS A 1 90 ? -11.885 -6.383 10.582 1.00 90.38 90 LYS A O 1
ATOM 724 N N . LEU A 1 91 ? -12.974 -7.565 9.010 1.00 88.81 91 LEU A N 1
ATOM 725 C CA . LEU A 1 91 ? -12.859 -8.875 9.667 1.00 88.81 91 LEU A CA 1
ATOM 726 C C . LEU A 1 91 ? -11.412 -9.376 9.775 1.00 88.81 91 LEU A C 1
ATOM 728 O O . LEU A 1 91 ? -11.084 -10.128 10.693 1.00 88.81 91 LEU A O 1
ATOM 732 N N . ILE A 1 92 ? -10.534 -8.938 8.871 1.00 89.81 92 ILE A N 1
ATOM 733 C CA . ILE A 1 92 ? -9.112 -9.312 8.856 1.00 89.81 92 ILE A CA 1
ATOM 734 C C . ILE A 1 92 ? -8.195 -8.173 9.328 1.00 89.81 92 ILE A C 1
ATOM 736 O O . ILE A 1 92 ? -6.997 -8.367 9.498 1.00 89.81 92 ILE A O 1
ATOM 740 N N . CYS A 1 93 ? -8.740 -6.979 9.572 1.00 92.25 93 CYS A N 1
ATOM 741 C CA . CYS A 1 93 ? -7.969 -5.796 9.934 1.00 92.25 93 CYS A CA 1
ATOM 742 C C . CYS A 1 93 ? -7.577 -5.795 11.419 1.00 92.25 93 CYS A C 1
ATOM 744 O O . CYS A 1 93 ? -8.397 -5.518 12.297 1.00 92.25 93 CYS A O 1
ATOM 746 N N . SER A 1 94 ? -6.290 -6.009 11.695 1.00 90.38 94 SER A N 1
ATOM 747 C CA . SER A 1 94 ? -5.723 -5.965 13.050 1.00 90.38 94 SER A CA 1
ATOM 748 C C . SER A 1 94 ? -5.889 -4.611 13.746 1.00 90.38 94 SER A C 1
ATOM 750 O O . SER A 1 94 ? -6.042 -4.565 14.963 1.00 90.38 94 SER A O 1
ATOM 752 N N . PHE A 1 95 ? -5.873 -3.500 13.001 1.00 90.38 95 PHE A N 1
ATOM 753 C CA . PHE A 1 95 ? -6.142 -2.172 13.563 1.00 90.38 95 PHE A CA 1
ATOM 754 C C . PHE A 1 95 ? -7.579 -2.051 14.084 1.00 90.38 95 PHE A C 1
ATOM 756 O O . PHE A 1 95 ? -7.775 -1.578 15.195 1.00 90.38 95 PHE A O 1
ATOM 763 N N . TYR A 1 96 ? -8.568 -2.520 13.317 1.00 89.62 96 TYR A N 1
ATOM 764 C CA . TYR A 1 96 ? -9.975 -2.454 13.722 1.00 89.62 96 TYR A CA 1
ATOM 765 C C . TYR A 1 96 ? -10.258 -3.340 14.938 1.00 89.62 96 TYR A C 1
ATOM 767 O O . TYR A 1 96 ? -10.891 -2.880 15.881 1.00 89.62 96 TYR A O 1
ATOM 775 N N . LYS A 1 97 ? -9.707 -4.562 14.957 1.00 87.38 97 LYS A N 1
ATOM 776 C CA . LYS A 1 97 ? -9.851 -5.503 16.082 1.00 87.38 97 LYS A CA 1
ATOM 777 C C . LYS A 1 97 ? -9.289 -4.991 17.410 1.00 87.38 97 LYS A C 1
ATOM 779 O O . LYS A 1 97 ? -9.697 -5.489 18.442 1.00 87.38 97 LYS A O 1
ATOM 784 N N . LYS A 1 98 ? -8.332 -4.056 17.385 1.00 80.88 98 LYS A N 1
ATOM 785 C CA . LYS A 1 98 ? -7.743 -3.443 18.591 1.00 80.88 98 LYS A CA 1
ATOM 786 C C . LYS A 1 98 ? -8.453 -2.165 19.038 1.00 80.88 98 LYS A C 1
ATOM 788 O O . LYS A 1 98 ? -8.129 -1.640 20.094 1.00 80.88 98 LYS A O 1
ATOM 793 N N . SER A 1 99 ? -9.307 -1.598 18.188 1.00 67.31 99 SER A N 1
ATOM 794 C CA . SER A 1 99 ? -10.077 -0.385 18.490 1.00 67.31 99 SER A CA 1
ATOM 795 C C . SER A 1 99 ? -11.471 -0.688 19.051 1.00 67.31 99 SER A C 1
ATOM 797 O O . SER A 1 99 ? -12.218 0.250 19.312 1.00 67.31 99 SER A O 1
ATOM 799 N N . ILE A 1 100 ? -11.809 -1.970 19.190 1.00 56.12 100 ILE A N 1
ATOM 800 C CA . ILE A 1 100 ? -12.962 -2.514 19.915 1.00 56.12 100 ILE A CA 1
ATOM 801 C C . ILE A 1 100 ? -12.400 -3.168 21.173 1.00 56.12 100 ILE A C 1
ATOM 803 O O . ILE A 1 100 ? -13.031 -3.004 22.234 1.00 56.12 100 ILE A O 1
#

InterPro domains:
  IPR003265 HhH-GPD domain [cd00056] (1-73)
  IPR011257 DNA glycosylase [SSF48150] (1-99)
  IPR023170 Helix-hairpin-helix, base-excision DNA repair, C-terminal [G3DSA:1.10.1670.10] (1-99)